Protein AF-A0A965GP97-F1 (afdb_monomer)

Sequence (96 aa):
FVCLQTGDRLEIVSPETGEIVFEGTIDEDAEIGYAEYPMNPGNGQPAALGMWIHWTQRGFLPDDWARYFVREEGEFRYLAVVERDDVPAEPAPADA

pLDDT: mean 85.69, std 13.05, range [52.38, 96.69]

Solvent-accessible surface area (backbone atoms only — not comparable to full-atom values): 5956 Å² total; per-residue (Å²): 136,88,77,89,50,70,69,32,36,39,38,31,31,36,78,88,78,70,43,76,78,42,76,48,64,41,42,71,25,56,64,58,44,52,42,65,39,95,90,44,80,98,40,64,40,10,39,33,87,92,38,82,40,85,55,28,50,67,96,54,57,34,48,68,51,47,50,54,53,51,37,100,84,75,44,72,54,41,52,74,50,78,50,69,83,86,70,76,78,75,76,74,81,76,89,127

Foldseek 3Di:
DDDADAQKFKWKAQPVPRDTPDTDGADWAFPQQWDADPVHPPDTTHDEPNDGDHTAGPPDHRPVRCVCQQDPVRDGRIDMDIDDDCPDPDPDPDDD

Secondary structure (DSSP, 8-state):
-PPP-TT-EEEEE-TTT--EEEEEE--EESSTTEEEETTEEEEEEEEETTEE-S-EETTS-HHHHHTTT--TTSS--SEEEEE---PPPPPPPPP-

Mean predicted aligned error: 7.79 Å

Nearest PDB structures (foldseek):
  6onb-assembly2_C  TM=4.999E-01  e=9.101E+00  Caenorhabditis elegans

Radius of gyration: 16.3 Å; Cα contacts (8 Å, |Δi|>4): 155; chains: 1; bounding box: 48×39×36 Å

Structure (mmCIF, N/CA/C/O backbone):
data_AF-A0A965GP97-F1
#
_entry.id   AF-A0A965GP97-F1
#
loop_
_atom_site.group_PDB
_atom_site.id
_atom_site.type_symbol
_atom_site.label_atom_id
_atom_site.label_alt_id
_atom_site.label_comp_id
_atom_site.label_asym_id
_atom_site.label_entity_id
_atom_site.label_seq_id
_atom_site.pdbx_PDB_ins_code
_atom_site.Cartn_x
_atom_site.Cartn_y
_atom_site.Cartn_z
_atom_site.occupancy
_atom_site.B_iso_or_equiv
_atom_site.auth_seq_id
_atom_site.auth_comp_id
_atom_site.auth_asym_id
_atom_site.auth_atom_id
_atom_site.pdbx_PDB_model_num
ATOM 1 N N . PHE A 1 1 ? 8.695 3.858 16.583 1.00 54.06 1 PHE A N 1
ATOM 2 C CA . PHE A 1 1 ? 8.375 3.708 15.153 1.00 54.06 1 PHE A CA 1
ATOM 3 C C . PHE A 1 1 ? 8.029 2.245 14.941 1.00 54.06 1 PHE A C 1
ATOM 5 O O . PHE A 1 1 ? 8.847 1.409 15.302 1.00 54.06 1 PHE A O 1
ATOM 12 N N . VAL A 1 2 ? 6.809 1.934 14.503 1.00 69.38 2 VAL A N 1
ATOM 13 C CA . VAL A 1 2 ? 6.387 0.555 14.211 1.00 69.38 2 VAL A CA 1
ATOM 14 C C . VAL A 1 2 ? 6.534 0.373 12.706 1.00 69.38 2 VAL A C 1
ATOM 16 O O . VAL A 1 2 ? 5.902 1.100 11.948 1.00 69.38 2 VAL A O 1
ATOM 19 N N . CYS A 1 3 ? 7.416 -0.529 12.282 1.00 82.19 3 CYS A N 1
ATOM 20 C CA . CYS A 1 3 ? 7.566 -0.894 10.875 1.00 82.19 3 CYS A CA 1
ATOM 21 C C . CYS A 1 3 ? 6.781 -2.179 10.638 1.00 82.19 3 CYS A C 1
ATOM 23 O O . CYS A 1 3 ? 7.069 -3.159 11.320 1.00 82.19 3 CYS A O 1
ATOM 25 N N . LEU A 1 4 ? 5.798 -2.153 9.739 1.00 88.94 4 LEU A N 1
ATOM 26 C CA . LEU A 1 4 ? 5.058 -3.345 9.317 1.00 88.94 4 LEU A CA 1
ATOM 27 C C . LEU A 1 4 ? 6.018 -4.344 8.664 1.00 88.94 4 LEU A C 1
ATOM 29 O O . LEU A 1 4 ? 6.945 -3.922 7.971 1.00 88.94 4 LEU A O 1
ATOM 33 N N . GLN A 1 5 ? 5.786 -5.630 8.902 1.00 91.75 5 GLN A N 1
ATOM 34 C CA . GLN A 1 5 ? 6.569 -6.725 8.333 1.00 91.75 5 GLN A CA 1
ATOM 35 C C . GLN A 1 5 ? 5.681 -7.933 8.027 1.00 91.75 5 GLN A C 1
ATOM 37 O O . GLN A 1 5 ? 4.601 -8.073 8.608 1.00 91.75 5 GLN A O 1
ATOM 42 N N . THR A 1 6 ? 6.141 -8.819 7.142 1.00 94.06 6 THR A N 1
ATOM 43 C CA . THR A 1 6 ? 5.444 -10.078 6.837 1.00 94.06 6 THR A CA 1
ATOM 44 C C . THR A 1 6 ? 5.095 -1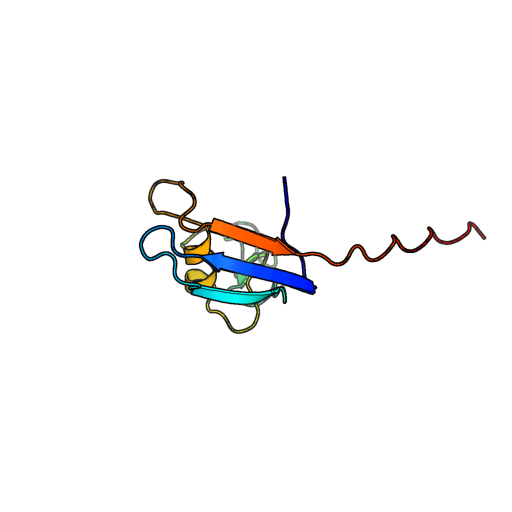0.850 8.113 1.00 94.06 6 THR A C 1
ATOM 46 O O . THR A 1 6 ? 5.943 -11.057 8.979 1.00 94.06 6 THR A O 1
ATOM 49 N N . GLY A 1 7 ? 3.842 -11.298 8.214 1.00 94.38 7 GLY A N 1
ATOM 50 C CA . GLY A 1 7 ? 3.312 -12.029 9.367 1.00 94.38 7 GLY A CA 1
ATOM 51 C C . GLY A 1 7 ? 2.579 -11.165 10.397 1.00 94.38 7 GLY A C 1
ATOM 52 O O . GLY A 1 7 ? 1.794 -11.712 11.169 1.00 94.38 7 GLY A O 1
ATOM 53 N N . ASP A 1 8 ? 2.749 -9.840 10.378 1.00 92.81 8 ASP A N 1
ATOM 54 C CA . ASP A 1 8 ? 1.979 -8.935 11.239 1.00 92.81 8 ASP A CA 1
ATOM 55 C C . ASP A 1 8 ? 0.476 -9.031 10.913 1.00 92.81 8 ASP A C 1
ATOM 57 O O . ASP A 1 8 ? 0.088 -9.004 9.741 1.00 92.81 8 ASP A O 1
ATOM 61 N N . ARG A 1 9 ? -0.395 -9.095 11.930 1.00 94.88 9 ARG A N 1
ATOM 62 C CA . ARG A 1 9 ? -1.840 -8.901 11.734 1.00 94.88 9 ARG A CA 1
ATOM 63 C C . ARG A 1 9 ? -2.110 -7.400 11.716 1.00 94.88 9 ARG A C 1
ATOM 65 O O . ARG A 1 9 ? -1.724 -6.686 12.640 1.00 94.88 9 ARG A O 1
ATOM 72 N N . LEU A 1 10 ? -2.761 -6.925 10.662 1.00 94.75 10 LEU A N 1
ATOM 73 C CA . LEU A 1 10 ? -3.080 -5.519 10.464 1.00 94.75 10 LEU A CA 1
ATOM 74 C C . LEU A 1 10 ? -4.585 -5.340 10.263 1.00 94.75 10 LEU A C 1
ATOM 76 O O . LEU A 1 10 ? -5.191 -5.975 9.397 1.00 94.75 10 LEU A O 1
ATOM 80 N N . GLU A 1 11 ? -5.148 -4.410 11.024 1.00 95.06 11 GLU A N 1
ATOM 81 C CA . GLU A 1 11 ? -6.472 -3.842 10.794 1.00 95.06 11 GLU A CA 1
ATOM 82 C C . GLU A 1 11 ? -6.325 -2.357 10.437 1.00 95.06 11 GLU A C 1
ATOM 84 O O . GLU A 1 11 ? -5.611 -1.609 11.112 1.00 95.06 11 GLU A O 1
ATOM 89 N N . ILE A 1 12 ? -6.985 -1.929 9.359 1.00 93.12 12 ILE A N 1
ATOM 90 C CA . ILE A 1 12 ? -7.017 -0.534 8.915 1.00 93.12 12 ILE A CA 1
ATOM 91 C C . ILE A 1 12 ? -8.454 -0.037 8.992 1.00 93.12 12 ILE A C 1
ATOM 93 O O . ILE A 1 12 ? -9.347 -0.600 8.357 1.00 93.12 12 ILE A O 1
ATOM 97 N N . VAL A 1 13 ? -8.664 1.053 9.726 1.00 92.50 13 VAL A N 1
ATOM 98 C CA . VAL A 1 13 ? -9.990 1.624 9.983 1.00 92.50 13 VAL A CA 1
ATOM 99 C C . VAL A 1 13 ? -10.114 3.001 9.340 1.00 92.50 13 VAL A C 1
ATOM 101 O O . VAL A 1 13 ? -9.234 3.857 9.480 1.00 92.50 13 VAL A O 1
ATOM 104 N N . SER A 1 14 ? -11.229 3.226 8.641 1.00 88.56 14 SER A N 1
ATOM 105 C CA . SER A 1 14 ? -11.623 4.537 8.120 1.00 88.56 14 SER A CA 1
ATOM 106 C C . SER A 1 14 ? -11.909 5.495 9.274 1.00 88.56 14 SER A C 1
ATOM 108 O O . SER A 1 14 ? -12.843 5.251 10.038 1.00 88.56 14 SER A O 1
ATOM 110 N N . PRO A 1 15 ? -11.177 6.615 9.413 1.00 84.56 15 PRO A N 1
ATOM 111 C CA . PRO A 1 15 ? -11.481 7.590 10.456 1.00 84.56 15 PRO A CA 1
ATOM 112 C C . PRO A 1 15 ? -12.794 8.335 10.179 1.00 84.56 15 PRO A C 1
ATOM 114 O O . PRO A 1 15 ? -13.373 8.911 11.094 1.00 84.56 15 PRO A O 1
ATOM 117 N N . GLU A 1 16 ? -13.268 8.331 8.928 1.00 86.75 16 GLU A N 1
ATOM 118 C CA . GLU A 1 16 ? -14.504 9.003 8.519 1.00 86.75 16 GLU A CA 1
ATOM 119 C C . GLU A 1 16 ? -15.751 8.174 8.857 1.00 86.75 16 GLU A C 1
ATOM 121 O O . GLU A 1 16 ? -16.745 8.731 9.320 1.00 86.75 16 GLU A O 1
ATOM 126 N N . THR A 1 17 ? -15.707 6.854 8.640 1.00 90.06 17 THR A N 1
ATOM 127 C CA . THR A 1 17 ? -16.868 5.960 8.832 1.00 90.06 17 THR A CA 1
ATOM 128 C C . THR A 1 17 ? -16.753 5.051 10.054 1.00 90.06 17 THR A C 1
A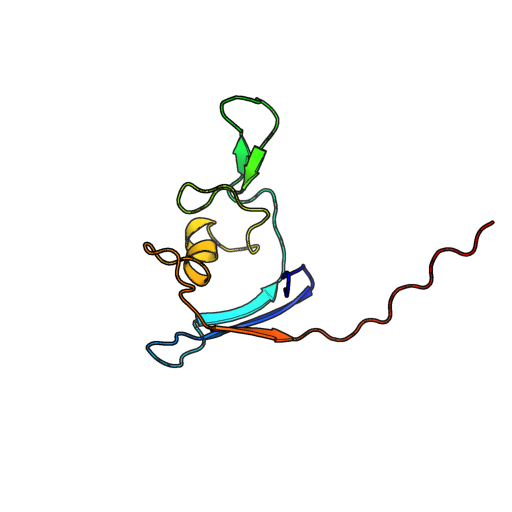TOM 130 O O . THR A 1 17 ? -17.763 4.528 10.516 1.00 90.06 17 THR A O 1
ATOM 133 N N . GLY A 1 18 ? -15.548 4.859 10.595 1.00 89.56 18 GLY A N 1
ATOM 134 C CA . GLY A 1 18 ? -15.261 3.874 11.641 1.00 89.56 18 GLY A CA 1
ATOM 135 C C . GLY A 1 18 ? -15.247 2.425 11.145 1.00 89.56 18 GLY A C 1
ATOM 136 O O . GLY A 1 18 ? -15.155 1.509 11.956 1.00 89.56 18 GLY A O 1
ATOM 137 N N . GLU A 1 19 ? -15.360 2.199 9.835 1.00 94.31 19 GLU A N 1
ATOM 138 C CA . GLU A 1 19 ? -15.399 0.860 9.247 1.00 94.31 19 GLU A CA 1
ATOM 139 C C . GLU A 1 19 ? -13.994 0.316 8.988 1.00 94.31 19 GLU A C 1
ATOM 141 O O . GLU A 1 19 ? -13.077 1.058 8.619 1.00 94.31 19 GLU A O 1
ATOM 146 N N . ILE A 1 20 ? -13.851 -1.001 9.119 1.00 94.75 20 ILE A N 1
ATOM 147 C CA . ILE A 1 20 ? -12.642 -1.725 8.735 1.00 94.75 20 ILE A CA 1
ATOM 148 C C . ILE A 1 20 ? -12.568 -1.763 7.206 1.00 94.75 20 ILE A C 1
ATOM 150 O O . ILE A 1 20 ? -13.434 -2.335 6.544 1.00 94.75 20 ILE A O 1
ATOM 154 N N . VAL A 1 21 ? -11.528 -1.149 6.643 1.00 93.31 21 VAL A N 1
ATOM 155 C CA . VAL A 1 21 ? -11.275 -1.112 5.191 1.00 93.31 21 VAL A CA 1
ATOM 156 C C . VAL A 1 21 ? -10.229 -2.132 4.746 1.00 93.31 21 VAL A C 1
ATOM 158 O O . VAL A 1 21 ? -10.091 -2.389 3.549 1.00 93.31 21 VAL A O 1
ATOM 161 N N . PHE A 1 22 ? -9.505 -2.712 5.701 1.00 94.12 22 PHE A N 1
ATOM 162 C CA . PHE A 1 22 ? -8.618 -3.852 5.511 1.00 94.12 22 PHE A CA 1
ATOM 163 C C . PHE A 1 22 ? -8.480 -4.611 6.831 1.00 94.12 22 PHE A C 1
ATOM 165 O O . PHE A 1 22 ? -8.275 -3.999 7.876 1.00 94.12 22 PHE A O 1
ATOM 172 N N . GLU A 1 23 ? -8.529 -5.937 6.762 1.00 95.62 23 GLU A N 1
ATOM 173 C CA . GLU A 1 23 ? -8.203 -6.826 7.874 1.00 95.62 23 GLU A CA 1
ATOM 174 C C . GLU A 1 23 ? -7.472 -8.045 7.319 1.00 95.62 23 GLU A C 1
ATOM 176 O O . GLU A 1 23 ? -8.003 -8.773 6.474 1.00 95.62 23 GLU A O 1
ATOM 181 N N . GLY A 1 24 ? -6.244 -8.278 7.763 1.00 95.19 24 GLY A N 1
ATOM 182 C CA . GLY A 1 24 ? -5.448 -9.350 7.188 1.00 95.19 24 GLY A CA 1
ATOM 183 C C . GLY A 1 24 ? -4.073 -9.492 7.804 1.00 95.19 24 GLY A C 1
ATOM 184 O O . GLY A 1 24 ? -3.668 -8.728 8.674 1.00 95.19 24 GLY A O 1
ATOM 185 N N . THR A 1 25 ? -3.358 -10.509 7.344 1.00 96.38 25 THR A N 1
ATOM 186 C CA . THR A 1 25 ? -1.942 -10.690 7.658 1.00 96.38 25 THR A CA 1
ATOM 187 C C . THR A 1 25 ? -1.111 -10.046 6.558 1.00 96.38 25 THR A C 1
ATOM 189 O O . THR A 1 25 ? -1.408 -10.233 5.375 1.00 96.38 25 THR A O 1
ATOM 192 N N . ILE A 1 26 ? -0.081 -9.299 6.947 1.00 95.69 26 ILE A N 1
ATOM 193 C CA . ILE A 1 26 ? 0.867 -8.710 6.010 1.00 95.69 26 ILE A CA 1
ATOM 194 C C . ILE A 1 26 ? 1.634 -9.820 5.290 1.00 95.69 26 ILE A C 1
ATOM 196 O O . ILE A 1 26 ? 2.186 -10.723 5.919 1.00 95.69 26 ILE A O 1
ATOM 200 N N . ASP A 1 27 ? 1.668 -9.725 3.967 1.00 96.69 27 ASP A N 1
ATOM 201 C CA . ASP A 1 27 ? 2.442 -10.584 3.072 1.00 96.69 27 ASP A CA 1
ATOM 202 C C . ASP A 1 27 ? 3.150 -9.666 2.078 1.00 96.69 27 ASP A C 1
ATOM 204 O O . ASP A 1 27 ? 2.546 -9.193 1.109 1.00 96.69 27 ASP A O 1
ATOM 208 N N . GLU A 1 28 ? 4.396 -9.318 2.399 1.00 96.19 28 GLU A N 1
ATOM 209 C CA . GLU A 1 28 ? 5.164 -8.327 1.651 1.00 96.19 28 GLU A CA 1
ATOM 210 C C . GLU A 1 28 ? 5.568 -8.878 0.280 1.00 96.19 28 GLU A C 1
ATOM 212 O O . GLU A 1 28 ? 6.060 -10.000 0.139 1.00 96.19 28 GLU A O 1
ATOM 217 N N . ASP A 1 29 ? 5.412 -8.047 -0.743 1.00 96.12 29 ASP A N 1
ATOM 218 C CA . ASP A 1 29 ? 5.842 -8.334 -2.099 1.00 96.12 29 ASP A CA 1
ATOM 219 C C . ASP A 1 29 ? 6.647 -7.150 -2.652 1.00 96.12 29 ASP A C 1
ATOM 221 O O . ASP A 1 29 ? 6.147 -6.026 -2.778 1.00 96.12 29 ASP A O 1
ATOM 225 N N . ALA A 1 30 ? 7.923 -7.407 -2.941 1.00 95.00 30 ALA A N 1
ATOM 226 C CA . ALA A 1 30 ? 8.867 -6.418 -3.460 1.00 95.00 30 ALA A CA 1
ATOM 227 C C . ALA A 1 30 ? 8.890 -6.348 -5.000 1.00 95.00 30 ALA A C 1
ATOM 229 O O . ALA A 1 30 ? 9.592 -5.507 -5.559 1.00 95.00 30 ALA A O 1
ATOM 230 N N . GLU A 1 31 ? 8.133 -7.209 -5.686 1.00 95.50 31 GLU A N 1
ATOM 231 C CA . GLU A 1 31 ? 8.106 -7.296 -7.150 1.00 95.50 31 GLU A CA 1
ATOM 232 C C . GLU A 1 31 ? 6.849 -6.639 -7.733 1.00 95.50 31 GLU A C 1
ATOM 234 O O . GLU A 1 31 ? 6.874 -6.045 -8.815 1.00 95.50 31 GLU A O 1
ATOM 239 N N . ILE A 1 32 ? 5.724 -6.706 -7.018 1.00 95.69 32 ILE A N 1
ATOM 240 C CA . ILE A 1 32 ? 4.495 -6.026 -7.433 1.00 95.69 32 ILE A CA 1
ATOM 241 C C . ILE A 1 32 ? 4.725 -4.507 -7.463 1.00 95.69 32 ILE A C 1
ATOM 243 O O . ILE A 1 32 ? 5.094 -3.879 -6.473 1.00 95.69 32 ILE A O 1
ATOM 247 N N . GLY A 1 33 ? 4.482 -3.905 -8.630 1.00 94.31 33 GLY A N 1
ATOM 248 C CA . GLY A 1 33 ? 4.712 -2.477 -8.851 1.00 94.31 33 GLY A CA 1
AT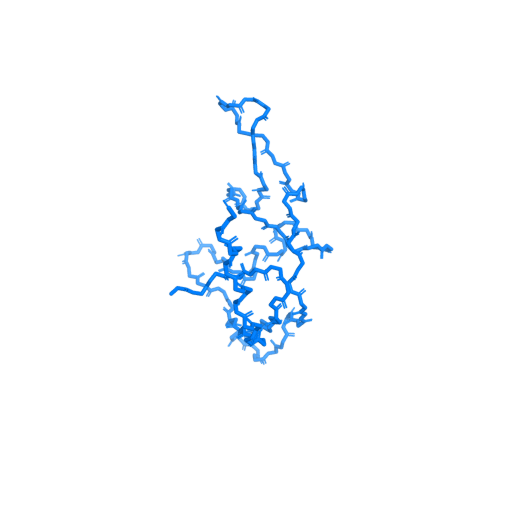OM 249 C C . GLY A 1 33 ? 6.176 -2.093 -9.029 1.00 94.31 33 GLY A C 1
ATOM 250 O O . GLY A 1 33 ? 6.475 -0.902 -8.982 1.00 94.31 33 GLY A O 1
ATOM 251 N N . TYR A 1 34 ? 7.080 -3.059 -9.218 1.00 96.69 34 TYR A N 1
ATOM 252 C CA . TYR A 1 34 ? 8.492 -2.779 -9.443 1.00 96.69 34 TYR A CA 1
ATOM 253 C C . TYR A 1 34 ? 8.695 -1.804 -10.606 1.00 96.69 34 TYR A C 1
ATOM 255 O O . TYR A 1 34 ? 8.190 -2.005 -11.715 1.00 96.69 34 TYR A O 1
ATOM 263 N N . ALA A 1 35 ? 9.483 -0.765 -10.353 1.00 95.81 35 ALA A N 1
ATOM 264 C CA . ALA A 1 35 ? 9.961 0.144 -11.373 1.00 95.81 35 ALA A CA 1
ATOM 265 C C . ALA A 1 35 ? 11.463 0.395 -11.200 1.00 95.81 35 ALA A C 1
ATOM 267 O O . ALA A 1 35 ? 11.990 0.527 -10.094 1.00 95.81 35 ALA A O 1
ATOM 268 N N . GLU A 1 36 ? 12.164 0.447 -12.330 1.00 96.00 36 GLU A N 1
ATOM 269 C CA . GLU A 1 36 ? 13.590 0.750 -12.351 1.00 96.00 36 GLU A CA 1
ATOM 270 C C . GLU A 1 36 ? 13.839 2.233 -12.081 1.00 96.00 36 GLU A C 1
ATOM 272 O O . GLU A 1 36 ? 13.106 3.113 -12.544 1.00 96.00 36 GLU A O 1
ATOM 277 N N . TYR A 1 37 ? 14.932 2.523 -11.381 1.00 93.06 37 TYR A N 1
ATOM 278 C CA . TYR A 1 37 ? 15.391 3.890 -11.208 1.00 93.06 37 TYR A CA 1
ATOM 279 C C . TYR A 1 37 ? 15.882 4.449 -12.548 1.00 93.06 37 TYR A C 1
ATOM 281 O O . TYR A 1 37 ? 16.841 3.912 -13.107 1.00 93.06 37 TYR A O 1
ATOM 289 N N . PRO A 1 38 ? 15.344 5.588 -13.034 1.00 91.50 38 PRO A N 1
ATOM 290 C CA . PRO A 1 38 ? 15.727 6.135 -14.340 1.00 91.50 38 PRO A CA 1
ATOM 291 C C . PRO A 1 38 ? 17.233 6.386 -14.507 1.00 91.50 38 PRO A C 1
ATOM 293 O O . PRO A 1 38 ? 17.758 6.322 -15.615 1.00 91.50 38 PRO A O 1
ATOM 296 N N . MET A 1 39 ? 17.929 6.672 -13.403 1.00 94.06 39 MET A N 1
ATOM 297 C CA . MET A 1 39 ? 19.360 6.993 -13.384 1.00 94.06 39 MET A CA 1
ATOM 298 C C . MET A 1 39 ? 20.258 5.813 -12.981 1.00 94.06 39 MET A C 1
ATOM 300 O O . MET A 1 39 ? 21.476 5.976 -12.958 1.00 94.06 39 MET A O 1
ATOM 304 N N . ASN A 1 40 ? 19.694 4.646 -12.648 1.00 93.88 40 ASN A N 1
ATOM 305 C CA . ASN A 1 40 ? 20.455 3.455 -12.260 1.00 93.88 40 ASN A CA 1
ATOM 306 C C . ASN A 1 40 ? 19.786 2.168 -12.792 1.00 93.88 40 ASN A C 1
ATOM 308 O O . ASN A 1 40 ? 19.166 1.440 -12.013 1.00 93.88 40 ASN A O 1
ATOM 312 N N . PRO A 1 41 ? 19.895 1.898 -14.107 1.00 89.06 41 PRO A N 1
ATOM 313 C CA . PRO A 1 41 ? 19.240 0.759 -14.751 1.00 89.06 41 PRO A CA 1
ATOM 314 C C . PRO A 1 41 ? 19.614 -0.584 -14.117 1.00 89.06 41 PRO A C 1
ATOM 316 O O . PRO A 1 41 ? 20.754 -0.786 -13.690 1.00 89.06 41 PRO A O 1
ATOM 319 N N . GLY A 1 42 ? 18.653 -1.506 -14.063 1.00 91.31 42 GLY A N 1
ATOM 320 C CA . GLY A 1 42 ? 18.811 -2.804 -13.393 1.00 91.31 42 GLY A CA 1
ATOM 321 C C . GLY A 1 42 ? 18.729 -2.754 -11.862 1.00 91.31 42 GLY A C 1
ATOM 322 O O . GLY A 1 42 ? 18.888 -3.784 -11.212 1.00 91.31 42 GLY A O 1
ATOM 323 N N . ASN A 1 43 ? 18.475 -1.579 -11.282 1.00 93.12 43 ASN A N 1
ATOM 324 C CA . ASN A 1 43 ? 18.120 -1.416 -9.878 1.00 93.12 43 ASN A CA 1
ATOM 325 C C . ASN A 1 43 ? 16.801 -0.648 -9.785 1.00 93.12 43 ASN A C 1
ATOM 327 O O . ASN A 1 43 ? 16.545 0.272 -10.562 1.00 93.12 43 ASN A O 1
ATOM 331 N N . GLY A 1 44 ? 15.985 -0.986 -8.798 1.00 94.69 44 GLY A N 1
ATOM 332 C CA . GLY A 1 44 ? 14.639 -0.449 -8.681 1.00 94.69 44 GLY A CA 1
ATOM 333 C C . GLY A 1 44 ? 13.962 -0.923 -7.413 1.00 94.69 44 GLY A C 1
ATOM 334 O O . GLY A 1 44 ? 14.530 -1.706 -6.647 1.00 94.69 44 GLY A O 1
ATOM 335 N N . GLN A 1 45 ? 12.760 -0.414 -7.202 1.00 96.38 45 GLN A N 1
ATOM 336 C CA . GLN A 1 45 ? 11.883 -0.758 -6.091 1.00 96.38 45 GLN A CA 1
ATOM 337 C C . GLN A 1 45 ? 10.432 -0.660 -6.562 1.00 96.38 45 GLN A C 1
ATOM 339 O O . GLN A 1 45 ? 10.162 -0.041 -7.598 1.00 96.38 45 GLN A O 1
ATOM 344 N N . PRO A 1 46 ? 9.482 -1.237 -5.815 1.00 96.44 46 PRO A N 1
ATOM 345 C CA . PRO A 1 46 ? 8.080 -0.929 -6.010 1.00 96.44 46 PRO A CA 1
ATOM 346 C C . PRO A 1 46 ? 7.821 0.578 -6.018 1.00 96.44 46 PRO A C 1
ATOM 348 O O . PRO A 1 46 ? 8.405 1.342 -5.243 1.00 96.44 46 PRO A O 1
ATOM 351 N N . ALA A 1 47 ? 6.920 1.000 -6.895 1.00 95.75 47 ALA A N 1
ATOM 352 C CA . ALA A 1 47 ? 6.437 2.364 -6.963 1.00 95.75 47 ALA A CA 1
ATOM 353 C C . ALA A 1 47 ? 4.914 2.398 -6.829 1.00 95.75 47 ALA A C 1
ATOM 355 O O . ALA A 1 47 ? 4.202 1.605 -7.447 1.00 95.75 47 ALA A O 1
ATOM 356 N N . ALA A 1 48 ? 4.419 3.348 -6.043 1.00 94.44 48 ALA A N 1
ATOM 357 C CA . ALA A 1 48 ? 2.998 3.616 -5.879 1.00 94.44 48 ALA A CA 1
ATOM 358 C C . ALA A 1 48 ? 2.766 5.117 -5.717 1.00 94.44 48 ALA A C 1
ATOM 360 O O . ALA A 1 48 ? 3.551 5.809 -5.068 1.00 94.44 48 ALA A O 1
ATOM 361 N N . LEU A 1 49 ? 1.690 5.633 -6.308 1.00 91.75 49 LEU A N 1
ATOM 362 C CA . LEU A 1 49 ? 1.317 7.050 -6.275 1.00 91.75 49 LEU A CA 1
ATOM 363 C C . LEU A 1 49 ? 2.471 7.978 -6.714 1.00 91.75 49 LEU A C 1
ATOM 365 O O . LEU A 1 49 ? 2.617 9.091 -6.216 1.00 91.75 49 LEU A O 1
ATOM 369 N N . GLY A 1 50 ? 3.318 7.504 -7.636 1.00 90.94 50 GLY A N 1
ATOM 370 C CA . GLY A 1 50 ? 4.496 8.229 -8.126 1.00 90.94 50 GLY A CA 1
ATOM 371 C C . GLY A 1 50 ? 5.689 8.276 -7.161 1.00 90.94 50 GLY A C 1
ATOM 372 O O . GLY A 1 50 ? 6.646 9.000 -7.431 1.00 90.94 50 GLY A O 1
ATOM 373 N N . MET A 1 51 ? 5.656 7.525 -6.058 1.00 90.69 51 MET A N 1
ATOM 374 C CA . MET A 1 51 ? 6.723 7.449 -5.056 1.00 90.69 51 MET A CA 1
ATOM 375 C C . MET A 1 51 ? 7.327 6.045 -4.991 1.00 90.69 51 MET A C 1
ATOM 377 O O . MET A 1 51 ? 6.635 5.058 -5.225 1.00 90.69 51 MET A O 1
ATOM 381 N 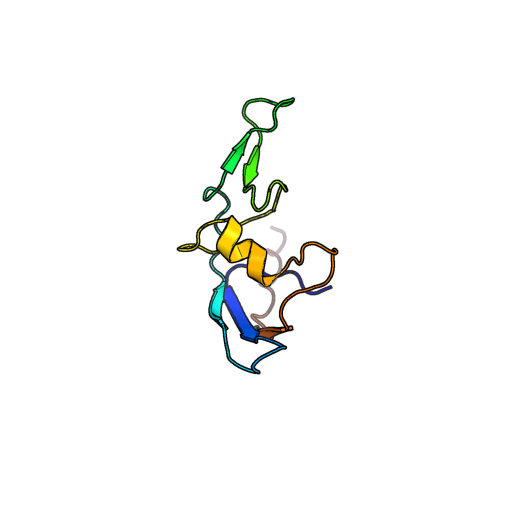N . TRP A 1 52 ? 8.605 5.959 -4.622 1.00 93.31 52 TRP A N 1
ATOM 382 C CA . TRP A 1 52 ? 9.279 4.693 -4.323 1.00 93.31 52 TRP A CA 1
ATOM 383 C C . TRP A 1 52 ? 8.877 4.190 -2.939 1.00 93.31 52 TRP A C 1
ATOM 385 O O . TRP A 1 52 ? 8.893 4.960 -1.976 1.00 93.31 52 TRP A O 1
ATOM 395 N N . ILE A 1 53 ? 8.542 2.909 -2.836 1.00 92.50 53 ILE A N 1
ATOM 396 C CA . ILE A 1 53 ? 8.153 2.256 -1.585 1.00 92.50 53 ILE A CA 1
ATOM 397 C C . ILE A 1 53 ? 8.920 0.945 -1.412 1.00 92.50 53 ILE A C 1
ATOM 399 O O . ILE A 1 53 ? 9.413 0.357 -2.371 1.00 92.50 53 ILE A O 1
ATOM 403 N N . HIS A 1 54 ? 9.035 0.482 -0.169 1.00 91.19 54 HIS A N 1
ATOM 404 C CA . HIS A 1 54 ? 9.838 -0.700 0.147 1.00 91.19 54 HIS A CA 1
ATOM 405 C C . HIS A 1 54 ? 9.192 -2.016 -0.302 1.00 91.19 54 HIS A C 1
ATOM 407 O O . HIS A 1 54 ? 9.911 -2.928 -0.699 1.00 91.19 54 HIS A O 1
ATOM 413 N N . TRP A 1 55 ? 7.863 -2.112 -0.242 1.00 94.81 55 TRP A N 1
ATOM 414 C CA . TRP A 1 55 ? 7.092 -3.300 -0.610 1.00 94.81 55 TRP A CA 1
ATOM 415 C C . TRP A 1 55 ? 5.606 -2.957 -0.792 1.00 94.81 55 TRP A C 1
ATOM 417 O O . TRP A 1 55 ? 5.148 -1.883 -0.389 1.00 94.81 55 TRP A O 1
ATOM 427 N N . THR A 1 56 ? 4.846 -3.886 -1.373 1.00 95.38 56 THR A N 1
ATOM 428 C CA . THR A 1 56 ? 3.375 -3.847 -1.471 1.00 95.38 56 THR A CA 1
ATOM 429 C C . THR A 1 56 ? 2.743 -5.091 -0.850 1.00 95.38 56 THR A C 1
ATOM 431 O O . THR A 1 56 ? 3.407 -6.113 -0.702 1.00 95.38 56 THR A O 1
ATOM 434 N N . GLN A 1 57 ? 1.477 -5.016 -0.442 1.00 96.50 57 GLN A N 1
ATOM 435 C CA . GLN A 1 57 ? 0.757 -6.191 0.050 1.00 96.50 57 GLN A CA 1
ATOM 436 C C . GLN A 1 57 ? 0.425 -7.130 -1.116 1.00 96.50 57 GLN A C 1
ATOM 438 O O . GLN A 1 57 ? -0.215 -6.711 -2.087 1.00 96.50 57 GLN A O 1
ATOM 443 N N . ARG A 1 58 ? 0.780 -8.417 -1.013 1.00 96.31 58 ARG A N 1
ATOM 444 C CA . ARG A 1 58 ? 0.418 -9.408 -2.033 1.00 96.31 58 ARG A CA 1
ATOM 445 C C . ARG A 1 58 ? -1.093 -9.414 -2.275 1.00 96.31 58 ARG A C 1
ATOM 447 O O . ARG A 1 58 ? -1.897 -9.458 -1.346 1.00 96.31 58 ARG A O 1
ATOM 454 N N . GLY A 1 59 ? -1.468 -9.396 -3.554 1.00 94.56 59 GLY A N 1
ATOM 455 C CA . GLY A 1 59 ? -2.865 -9.364 -3.993 1.00 94.56 59 GLY A CA 1
ATOM 456 C C . GLY A 1 59 ? -3.462 -7.961 -4.126 1.00 94.56 59 GLY A C 1
ATOM 457 O O . GLY A 1 59 ? -4.604 -7.849 -4.565 1.00 94.56 59 GLY A O 1
ATOM 458 N N . PHE A 1 60 ? -2.708 -6.905 -3.812 1.00 95.44 60 PHE A N 1
ATOM 459 C CA . PHE A 1 60 ? -3.121 -5.520 -4.032 1.00 95.44 60 PHE A CA 1
ATOM 460 C C . PHE A 1 60 ? -2.424 -4.906 -5.245 1.00 95.44 60 PHE A C 1
ATOM 462 O O . PHE A 1 60 ? -1.303 -5.270 -5.602 1.00 95.44 60 PHE A O 1
ATOM 469 N N . LEU A 1 61 ? -3.085 -3.926 -5.863 1.00 95.81 61 LEU A N 1
ATOM 470 C CA . LEU A 1 61 ? -2.399 -2.989 -6.746 1.00 95.81 61 LEU A CA 1
ATOM 471 C C . LEU A 1 61 ? -1.567 -2.011 -5.893 1.00 95.81 61 LEU A C 1
ATOM 473 O O . LEU A 1 61 ? -2.046 -1.599 -4.831 1.00 95.81 61 LEU A O 1
ATOM 477 N N . PRO A 1 62 ? -0.369 -1.589 -6.346 1.00 95.31 62 PRO A N 1
ATOM 478 C CA . PRO A 1 62 ? 0.522 -0.732 -5.557 1.00 95.31 62 PRO A 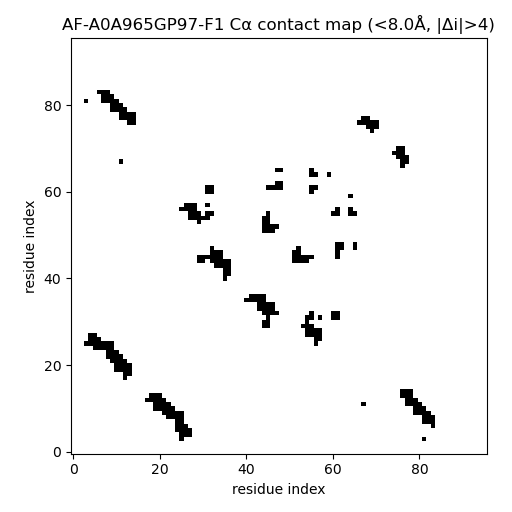CA 1
ATOM 479 C C . PRO A 1 62 ? -0.156 0.545 -5.047 1.00 95.31 62 PRO A C 1
ATOM 481 O O . PRO A 1 62 ? -0.083 0.864 -3.861 1.00 95.31 62 PRO A O 1
ATOM 484 N N . ASP A 1 63 ? -0.872 1.246 -5.929 1.00 94.88 63 ASP A N 1
ATOM 485 C CA . ASP A 1 63 ? -1.560 2.496 -5.596 1.00 94.88 63 ASP A CA 1
ATOM 486 C C . ASP A 1 63 ? -2.711 2.294 -4.607 1.00 94.88 63 ASP A C 1
ATOM 488 O O . ASP A 1 63 ? -2.928 3.139 -3.741 1.00 94.88 63 ASP A O 1
ATOM 492 N N . ASP A 1 64 ? -3.449 1.189 -4.717 1.00 93.62 64 ASP A N 1
ATOM 493 C CA . ASP A 1 64 ? -4.561 0.894 -3.809 1.00 93.62 64 ASP A CA 1
ATOM 494 C C . ASP A 1 64 ? -4.051 0.562 -2.409 1.00 93.62 64 ASP A C 1
ATOM 496 O O . ASP A 1 64 ? -4.617 1.033 -1.424 1.00 93.62 64 ASP A O 1
ATOM 500 N N . TRP A 1 65 ? -2.929 -0.157 -2.321 1.00 94.38 65 TRP A N 1
ATOM 501 C CA . TRP A 1 65 ? -2.245 -0.401 -1.056 1.00 94.38 65 TRP A CA 1
ATOM 502 C C . TRP A 1 65 ? -1.724 0.898 -0.426 1.00 94.38 65 TRP A C 1
ATOM 504 O O . TRP A 1 65 ? -2.021 1.203 0.729 1.00 94.38 65 TRP A O 1
ATOM 514 N N . ALA A 1 66 ? -0.993 1.712 -1.192 1.00 91.94 66 ALA A N 1
ATOM 515 C CA . ALA A 1 66 ? -0.408 2.958 -0.696 1.00 91.94 66 ALA A CA 1
ATOM 516 C C . ALA A 1 66 ? -1.466 3.983 -0.248 1.00 91.94 66 ALA A C 1
ATOM 518 O O . ALA A 1 66 ? -1.230 4.755 0.689 1.00 91.94 66 ALA A O 1
ATOM 519 N N . ARG A 1 67 ? -2.658 3.969 -0.862 1.00 90.38 67 ARG A N 1
ATOM 520 C CA . ARG A 1 67 ? -3.789 4.827 -0.471 1.00 90.38 67 ARG A CA 1
ATOM 521 C C . ARG A 1 67 ? -4.258 4.594 0.961 1.00 90.38 67 ARG A C 1
ATOM 523 O O . ARG A 1 67 ? -4.862 5.508 1.518 1.00 90.38 67 ARG A O 1
ATOM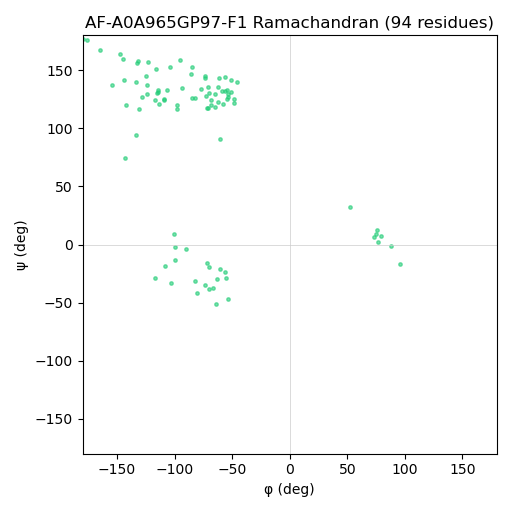 530 N N . TYR A 1 68 ? -3.973 3.447 1.578 1.00 89.81 68 TYR A N 1
ATOM 531 C CA . TYR A 1 68 ? -4.270 3.245 2.997 1.00 89.81 68 TYR A CA 1
ATOM 532 C C . TYR A 1 68 ? -3.355 4.033 3.944 1.00 89.81 68 TYR A C 1
ATOM 534 O O . TYR A 1 68 ? -3.682 4.214 5.113 1.00 89.81 68 TYR A O 1
ATOM 542 N N . PHE A 1 69 ? -2.224 4.544 3.466 1.00 85.62 69 PHE A N 1
ATOM 543 C CA . PHE A 1 69 ? -1.238 5.188 4.335 1.00 85.62 69 PHE A CA 1
ATOM 544 C C . PHE A 1 69 ? -1.032 6.662 3.999 1.00 85.62 69 PHE A C 1
ATOM 546 O O . PHE A 1 69 ? -0.744 7.447 4.898 1.00 85.62 69 PHE A O 1
ATOM 553 N N . VAL A 1 70 ? -1.232 7.062 2.742 1.00 78.38 70 VAL A N 1
ATOM 554 C CA . VAL A 1 70 ? -0.862 8.400 2.260 1.00 78.38 70 VAL A CA 1
ATOM 555 C C . VAL A 1 70 ? -2.089 9.218 1.835 1.00 78.38 70 VAL A C 1
ATOM 557 O O . VAL A 1 70 ? -2.914 8.753 1.044 1.00 78.38 70 VAL A O 1
ATOM 560 N N . ARG A 1 71 ? -2.201 10.462 2.325 1.00 70.12 71 ARG A N 1
ATOM 561 C CA . ARG A 1 71 ? -3.071 11.516 1.760 1.00 70.12 71 ARG A CA 1
ATOM 562 C C . ARG A 1 71 ? -2.292 12.426 0.806 1.00 70.12 71 ARG A C 1
ATOM 564 O O . ARG A 1 71 ? -1.082 12.571 0.940 1.00 70.12 71 ARG A O 1
ATOM 571 N N . GLU A 1 72 ? -3.006 13.116 -0.088 1.00 65.25 72 GLU A N 1
ATOM 572 C CA . GLU A 1 72 ? -2.432 14.144 -0.982 1.00 65.25 72 GLU A CA 1
ATOM 573 C C . GLU A 1 72 ? -1.709 15.279 -0.225 1.00 65.25 72 GLU A C 1
ATOM 575 O O . GLU A 1 72 ? -0.804 15.896 -0.777 1.00 65.25 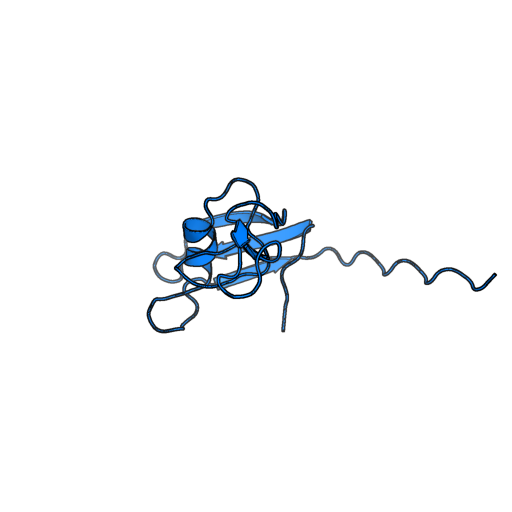72 GLU A O 1
ATOM 580 N N . GLU A 1 73 ? -2.046 15.520 1.048 1.00 65.75 73 GLU A N 1
ATOM 581 C CA . GLU A 1 73 ? -1.461 16.584 1.884 1.00 65.75 73 GLU A CA 1
ATOM 582 C C . GLU A 1 73 ? -0.369 16.090 2.859 1.00 65.75 73 GLU A C 1
ATOM 584 O O . GLU A 1 73 ? 0.080 16.839 3.723 1.00 65.75 73 GLU A O 1
ATOM 589 N N . GLY A 1 74 ? 0.079 14.832 2.746 1.00 58.50 74 GLY A N 1
ATOM 590 C CA . GLY A 1 74 ? 1.126 14.269 3.615 1.00 58.50 74 GLY A CA 1
ATOM 591 C C . GLY A 1 74 ? 0.655 13.828 5.009 1.00 58.50 74 GLY A C 1
ATOM 592 O O . GLY A 1 74 ? 1.476 13.441 5.838 1.00 58.50 74 GLY A O 1
ATOM 593 N N . GLU A 1 75 ? -0.653 13.851 5.270 1.00 66.38 75 GLU A N 1
ATOM 594 C CA . GLU A 1 75 ? -1.262 13.260 6.466 1.00 66.38 75 GLU A CA 1
ATOM 595 C C . GLU A 1 75 ? -1.546 11.759 6.287 1.00 66.38 75 GLU A C 1
ATOM 597 O O . GLU A 1 75 ? -1.795 11.282 5.176 1.00 66.38 75 GLU A O 1
ATOM 602 N N . PHE A 1 76 ? -1.567 11.006 7.391 1.00 65.12 76 PHE A N 1
ATOM 603 C CA . PHE A 1 76 ? -2.014 9.612 7.376 1.00 65.12 76 PHE A CA 1
ATOM 604 C C . PHE A 1 76 ? -3.524 9.539 7.143 1.00 65.12 76 PHE A C 1
ATOM 606 O O . PHE A 1 76 ? -4.300 10.232 7.803 1.00 65.12 76 PHE A O 1
ATOM 613 N N . ARG A 1 77 ? -3.949 8.702 6.189 1.00 71.56 77 ARG A N 1
ATOM 614 C CA . ARG A 1 77 ? -5.362 8.608 5.791 1.00 71.56 77 ARG A CA 1
ATOM 615 C C . ARG A 1 77 ? -6.196 7.712 6.704 1.00 71.56 77 ARG A C 1
ATOM 617 O O . ARG A 1 77 ? -7.383 7.977 6.868 1.00 71.56 77 ARG A O 1
ATOM 624 N N . TYR A 1 78 ? -5.594 6.675 7.275 1.00 80.94 78 TYR A N 1
ATOM 625 C CA . TYR A 1 78 ? -6.297 5.672 8.067 1.00 80.94 78 TYR A CA 1
ATOM 626 C C . TYR A 1 78 ? -5.583 5.382 9.386 1.00 80.94 78 TYR A C 1
ATOM 628 O O . TYR A 1 78 ? -4.373 5.589 9.509 1.00 80.94 78 TYR A O 1
ATOM 636 N N . LEU A 1 79 ? -6.342 4.893 10.370 1.00 80.25 79 LEU A N 1
ATOM 637 C CA . LEU A 1 79 ? -5.780 4.363 11.608 1.00 80.25 79 LEU A CA 1
ATOM 638 C C . LEU A 1 79 ? -5.397 2.898 11.385 1.00 80.25 79 LEU A C 1
ATOM 640 O O . LEU A 1 79 ? -6.235 2.106 10.962 1.00 80.25 79 LEU A O 1
ATOM 644 N N . ALA A 1 80 ? -4.145 2.555 11.682 1.00 83.44 80 ALA A N 1
ATOM 645 C CA . ALA A 1 80 ? -3.618 1.201 11.578 1.00 83.44 80 ALA A CA 1
ATOM 646 C C . ALA A 1 80 ? -3.376 0.619 12.976 1.00 83.44 80 ALA A C 1
ATOM 648 O O . ALA A 1 80 ? -2.654 1.217 13.780 1.00 83.44 80 ALA A O 1
ATOM 649 N N . VAL A 1 81 ? -3.955 -0.549 13.247 1.00 84.19 81 VAL A N 1
ATOM 650 C CA . VAL A 1 81 ? -3.691 -1.343 14.450 1.00 84.19 81 VAL A CA 1
ATOM 651 C C . VAL A 1 81 ? -2.899 -2.572 14.039 1.00 84.19 81 VAL A C 1
ATOM 653 O O . VAL A 1 81 ? -3.313 -3.317 13.155 1.00 84.19 81 VAL A O 1
ATOM 656 N N . VAL A 1 82 ? -1.745 -2.756 14.674 1.00 86.88 82 VAL A N 1
ATOM 657 C CA . VAL A 1 82 ? -0.830 -3.859 14.384 1.00 86.88 82 VAL A CA 1
ATOM 658 C C . VAL A 1 82 ? -0.781 -4.765 15.595 1.00 86.88 82 VAL A C 1
ATOM 660 O O . VAL A 1 82 ? -0.382 -4.327 16.676 1.00 86.88 82 VAL A O 1
ATOM 663 N N . GLU A 1 83 ? -1.149 -6.021 15.401 1.00 85.75 83 GLU A N 1
ATOM 664 C CA . GLU A 1 83 ? -0.969 -7.071 16.390 1.00 85.75 83 GLU A CA 1
ATOM 665 C C . GLU A 1 83 ? 0.171 -7.985 15.951 1.00 85.75 83 GLU A C 1
ATOM 667 O O . GLU A 1 83 ? 0.266 -8.410 14.795 1.00 85.75 83 GLU A O 1
ATOM 672 N N . ARG A 1 84 ? 1.057 -8.270 16.903 1.00 80.19 84 ARG A N 1
ATOM 673 C CA . ARG A 1 84 ? 2.145 -9.226 16.747 1.00 80.19 84 ARG A CA 1
ATOM 674 C C . ARG A 1 84 ? 2.084 -10.192 17.901 1.00 80.19 84 ARG A C 1
ATOM 676 O O . ARG A 1 84 ? 2.122 -9.767 19.054 1.00 80.19 84 ARG A O 1
ATOM 683 N N . ASP A 1 85 ? 2.056 -11.474 17.581 1.00 71.25 85 ASP A N 1
ATOM 684 C CA . ASP A 1 85 ? 2.470 -12.469 18.551 1.00 71.25 85 ASP A CA 1
ATOM 685 C C . ASP A 1 85 ? 3.979 -12.288 18.751 1.00 71.25 85 ASP A C 1
ATOM 687 O O . ASP A 1 85 ? 4.749 -12.362 17.790 1.00 71.25 85 ASP A O 1
ATOM 691 N N . ASP A 1 86 ? 4.409 -11.994 19.981 1.00 58.94 86 ASP A N 1
ATOM 692 C CA . ASP A 1 86 ? 5.825 -11.986 20.350 1.00 58.94 86 ASP A CA 1
ATOM 693 C C . ASP A 1 86 ? 6.389 -13.398 20.125 1.00 58.94 86 ASP A C 1
ATOM 695 O O . ASP A 1 86 ? 6.349 -14.263 21.004 1.00 58.94 86 ASP A O 1
ATOM 699 N N . VAL A 1 87 ? 6.909 -13.660 18.925 1.00 55.91 87 VAL A N 1
ATOM 700 C CA . VAL A 1 87 ? 7.747 -14.830 18.684 1.00 55.91 87 VAL A CA 1
ATOM 701 C C . VAL A 1 87 ? 9.070 -14.543 19.394 1.00 55.91 87 VAL A C 1
ATOM 703 O O . VAL A 1 87 ? 9.729 -13.554 19.057 1.00 55.91 87 VAL A O 1
ATOM 706 N N . PRO A 1 88 ? 9.471 -15.343 20.400 1.00 52.38 88 PRO A N 1
ATOM 707 C CA . PRO A 1 88 ? 10.733 -15.117 21.085 1.00 52.38 88 PRO A CA 1
ATOM 708 C C . PRO A 1 88 ? 11.863 -15.123 20.058 1.00 52.38 88 PRO A C 1
ATOM 710 O O . PRO A 1 88 ? 11.927 -16.017 19.213 1.00 52.38 88 PRO A O 1
ATOM 713 N N . ALA A 1 89 ? 12.732 -14.111 20.133 1.00 59.19 89 ALA A N 1
ATOM 714 C CA . ALA A 1 89 ? 13.904 -14.005 19.277 1.00 59.19 89 ALA A CA 1
ATOM 715 C C . ALA A 1 89 ? 14.655 -15.343 19.275 1.00 59.19 89 ALA A C 1
ATOM 717 O O . ALA A 1 89 ? 14.991 -15.873 20.338 1.00 59.19 89 ALA A O 1
ATOM 718 N N . GLU A 1 90 ? 14.881 -15.893 18.082 1.00 57.75 90 GLU A N 1
ATOM 719 C CA . GLU A 1 90 ? 15.678 -17.100 17.905 1.00 57.75 90 GLU A CA 1
ATOM 720 C C . GLU A 1 90 ? 17.040 -16.866 18.586 1.00 57.75 90 GLU A C 1
ATOM 722 O O . GLU A 1 90 ? 17.659 -15.817 18.358 1.00 57.75 90 GLU A O 1
ATOM 727 N N . PRO A 1 91 ? 17.493 -17.750 19.498 1.00 63.38 91 PRO A N 1
ATOM 728 C CA . PRO A 1 91 ? 18.768 -17.544 20.165 1.00 63.38 91 PRO A CA 1
ATOM 729 C C . PRO A 1 91 ? 19.863 -17.475 19.102 1.00 63.38 91 PRO A C 1
ATOM 731 O O . PRO A 1 91 ? 19.909 -18.316 18.204 1.00 63.38 91 PRO A O 1
ATOM 734 N N . ALA A 1 92 ? 20.727 -16.459 19.206 1.00 62.06 92 ALA A N 1
ATOM 735 C CA . ALA A 1 92 ? 21.870 -16.291 18.316 1.00 62.06 92 ALA A CA 1
ATOM 736 C C . ALA A 1 92 ? 22.612 -17.632 18.154 1.00 62.06 92 ALA A C 1
ATOM 738 O O . ALA A 1 92 ? 22.741 -18.363 19.147 1.00 62.06 92 ALA A O 1
ATOM 739 N N . PRO A 1 93 ? 23.082 -17.976 16.939 1.00 60.28 93 PRO A N 1
ATOM 740 C CA . PRO A 1 93 ? 23.812 -19.216 16.731 1.00 60.28 93 PRO A CA 1
ATOM 741 C C . PRO A 1 93 ? 24.976 -19.257 17.720 1.00 60.28 93 PRO A C 1
ATOM 743 O O . PRO A 1 93 ? 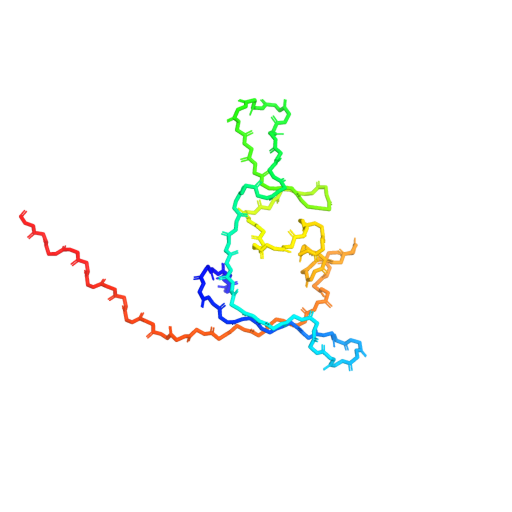25.750 -18.306 17.810 1.00 60.28 93 PRO A O 1
ATOM 746 N N . ALA A 1 94 ? 25.047 -20.331 18.508 1.00 65.50 94 ALA A N 1
ATOM 747 C CA . ALA A 1 94 ? 26.159 -20.543 19.417 1.00 65.50 94 ALA A CA 1
ATOM 748 C C . ALA A 1 94 ? 27.447 -20.552 18.588 1.00 65.50 94 ALA A C 1
ATOM 750 O O . ALA A 1 94 ? 27.564 -21.356 17.660 1.00 65.50 94 ALA A O 1
ATOM 751 N N . ASP A 1 95 ? 28.364 -19.635 18.904 1.00 63.69 95 ASP A N 1
ATOM 752 C CA . ASP A 1 95 ? 29.694 -19.581 18.302 1.00 63.69 95 ASP A CA 1
ATOM 753 C C . ASP A 1 95 ? 30.321 -20.986 18.338 1.00 63.69 95 ASP A C 1
ATOM 755 O O . 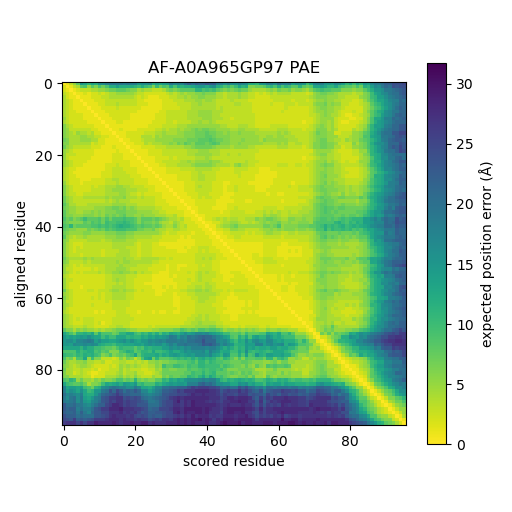ASP A 1 95 ? 30.428 -21.601 19.406 1.00 63.69 95 ASP A O 1
ATOM 759 N N . ALA A 1 96 ? 30.672 -21.502 17.157 1.00 59.69 96 ALA A N 1
ATOM 760 C CA . ALA A 1 96 ? 31.337 -22.789 16.955 1.00 59.69 96 ALA A CA 1
ATOM 761 C C . ALA A 1 96 ? 32.856 -22.616 16.842 1.00 59.69 96 ALA A C 1
ATOM 763 O O . ALA A 1 96 ? 33.292 -21.629 16.204 1.00 59.69 96 ALA A O 1
#